Protein AF-A0A4Y4B0R4-F1 (afdb_monomer_lite)

Organism: Microbacterium maritypicum (NCBI:txid33918)

Secondary structure (DSSP, 8-state):
------S-HHHHHHHHHGGG----HHHHHHHHHHHHHH---S-SS-HHHHTTTT-

Foldseek 3Di:
DDDDDDPDPVVVVVVVCVVVDDDDPVRVVVVVVVCVVVDDDDDPDPPVVVVPPPD

Sequence (55 aa):
MPIPGTRRTVRTAENAGSTAVALSADEIADLSTLATRVGVSGDRYNPQQMAFVDR

pLDDT: mean 93.08, std 6.69, range [55.88, 98.44]

Structure (mmCIF, N/CA/C/O backbone):
data_AF-A0A4Y4B0R4-F1
#
_entry.id   AF-A0A4Y4B0R4-F1
#
loop_
_atom_site.group_PDB
_atom_site.id
_atom_site.type_symbol
_atom_site.label_atom_id
_atom_site.label_alt_id
_atom_site.label_comp_id
_atom_site.label_asym_id
_atom_site.label_entity_id
_atom_site.label_seq_id
_atom_site.pdbx_PDB_ins_code
_atom_site.Cartn_x
_atom_site.Cartn_y
_atom_site.Cartn_z
_atom_site.occupancy
_atom_site.B_iso_or_equiv
_atom_site.auth_seq_id
_atom_site.auth_comp_id
_atom_site.auth_asym_id
_atom_site.auth_atom_id
_atom_site.pdbx_PDB_model_num
ATOM 1 N N . MET A 1 1 ? -0.900 -10.544 -3.677 1.00 55.88 1 MET A N 1
ATOM 2 C CA . MET A 1 1 ? -0.139 -10.160 -2.468 1.00 55.88 1 MET A CA 1
ATOM 3 C C . MET A 1 1 ? 0.972 -9.206 -2.877 1.00 55.88 1 MET A C 1
ATOM 5 O O . MET A 1 1 ? 1.702 -9.565 -3.795 1.00 55.88 1 MET A O 1
ATOM 9 N N . PRO A 1 2 ? 1.084 -8.001 -2.286 1.00 79.81 2 PRO A N 1
ATOM 10 C CA . PRO A 1 2 ? 2.256 -7.152 -2.492 1.00 79.81 2 PRO A CA 1
ATOM 11 C C . PRO A 1 2 ? 3.508 -7.850 -1.939 1.00 79.81 2 PRO A C 1
ATOM 13 O O . PRO A 1 2 ? 3.447 -8.481 -0.887 1.00 79.81 2 PRO A O 1
ATOM 16 N N . ILE A 1 3 ? 4.637 -7.741 -2.645 1.00 85.62 3 ILE A N 1
ATOM 17 C CA . ILE A 1 3 ? 5.930 -8.313 -2.231 1.00 85.62 3 ILE A CA 1
ATOM 18 C C . ILE A 1 3 ? 6.919 -7.154 -2.025 1.00 85.62 3 ILE A C 1
ATOM 20 O O . ILE A 1 3 ? 7.702 -6.839 -2.926 1.00 85.62 3 ILE A O 1
ATOM 24 N N . PRO A 1 4 ? 6.838 -6.433 -0.892 1.00 88.62 4 PRO A N 1
ATOM 25 C CA . PRO A 1 4 ? 7.694 -5.282 -0.641 1.00 88.62 4 PRO A CA 1
ATOM 26 C C . PRO A 1 4 ? 9.148 -5.720 -0.422 1.00 88.62 4 PRO A C 1
ATOM 28 O O . PRO A 1 4 ? 9.454 -6.518 0.463 1.00 88.62 4 PRO A O 1
ATOM 31 N N . GLY A 1 5 ? 10.059 -5.179 -1.232 1.00 92.31 5 GLY A N 1
ATOM 32 C CA . GLY A 1 5 ? 11.489 -5.466 -1.151 1.00 92.31 5 GLY A CA 1
ATOM 33 C C . GLY A 1 5 ? 12.232 -4.482 -0.248 1.00 92.31 5 GLY A C 1
ATOM 34 O O . GLY A 1 5 ? 12.096 -3.270 -0.386 1.00 92.31 5 GLY A O 1
ATOM 35 N N . THR A 1 6 ? 13.070 -4.991 0.653 1.00 95.81 6 THR A N 1
ATOM 36 C CA . THR A 1 6 ? 13.984 -4.184 1.473 1.00 95.81 6 THR A CA 1
ATOM 37 C C . THR A 1 6 ? 15.217 -5.001 1.853 1.00 95.81 6 THR A C 1
ATOM 39 O O . THR A 1 6 ? 15.140 -6.215 2.013 1.00 95.81 6 THR A O 1
ATOM 42 N N . ARG A 1 7 ? 16.365 -4.332 2.018 1.00 96.25 7 ARG A N 1
ATOM 43 C CA . ARG A 1 7 ? 17.591 -4.933 2.581 1.00 96.25 7 ARG A CA 1
ATOM 44 C C . ARG A 1 7 ? 17.769 -4.655 4.076 1.00 96.25 7 ARG A C 1
ATOM 46 O O . ARG A 1 7 ? 18.654 -5.222 4.703 1.00 96.25 7 ARG A O 1
ATOM 53 N N . ARG A 1 8 ? 16.976 -3.743 4.648 1.00 98.12 8 ARG A N 1
ATOM 54 C CA . ARG A 1 8 ? 17.078 -3.345 6.060 1.00 98.12 8 ARG A CA 1
ATOM 55 C C . ARG A 1 8 ? 16.172 -4.228 6.907 1.00 98.12 8 ARG A C 1
ATOM 57 O O . ARG A 1 8 ? 14.961 -4.208 6.704 1.00 98.12 8 ARG A O 1
ATOM 64 N N . THR A 1 9 ? 16.747 -4.911 7.893 1.00 97.69 9 THR A N 1
ATOM 65 C CA . THR A 1 9 ? 16.032 -5.826 8.803 1.00 97.69 9 THR A CA 1
ATOM 66 C C . THR A 1 9 ? 14.867 -5.153 9.524 1.00 97.69 9 THR A C 1
ATOM 68 O O . THR A 1 9 ? 13.782 -5.720 9.591 1.00 97.69 9 THR A O 1
ATOM 71 N N . VAL A 1 10 ? 15.049 -3.905 9.970 1.00 98.06 10 VAL A N 1
ATOM 72 C CA . VAL A 1 10 ? 13.988 -3.110 10.615 1.00 98.06 10 VAL A CA 1
ATOM 73 C C . VAL A 1 10 ? 12.762 -2.959 9.708 1.00 98.06 10 VAL A C 1
ATOM 75 O O . VAL A 1 10 ? 11.638 -3.119 10.165 1.00 98.06 10 VAL A O 1
ATOM 78 N N . ARG A 1 11 ? 12.967 -2.726 8.405 1.00 97.31 11 ARG A N 1
ATOM 79 C CA . ARG A 1 11 ? 11.865 -2.588 7.437 1.00 97.31 11 ARG A CA 1
ATOM 80 C C . ARG A 1 11 ? 11.190 -3.923 7.139 1.00 97.31 11 ARG A C 1
ATOM 82 O O . ARG A 1 11 ? 9.997 -3.953 6.875 1.00 97.31 11 ARG A O 1
ATOM 89 N N . THR A 1 12 ? 11.932 -5.029 7.194 1.00 95.75 12 THR A N 1
ATOM 90 C CA . THR A 1 12 ? 11.342 -6.368 7.082 1.00 95.75 12 THR A CA 1
ATOM 91 C C . THR A 1 12 ? 10.389 -6.639 8.243 1.00 95.75 12 THR A C 1
ATOM 93 O O . THR A 1 12 ? 9.270 -7.087 8.012 1.00 95.75 12 THR A O 1
ATOM 96 N N . ALA A 1 13 ? 10.810 -6.329 9.473 1.00 96.50 13 ALA A N 1
ATOM 97 C CA . ALA A 1 13 ? 9.974 -6.492 10.661 1.00 96.50 13 ALA A CA 1
ATOM 98 C C . ALA A 1 13 ? 8.721 -5.602 10.605 1.00 96.50 13 ALA A C 1
ATOM 100 O O . ALA A 1 13 ? 7.623 -6.069 10.888 1.00 96.50 13 ALA A O 1
ATOM 101 N N . GLU A 1 14 ? 8.874 -4.349 10.175 1.00 96.69 14 GLU A N 1
ATOM 102 C CA . GLU A 1 14 ? 7.770 -3.404 9.974 1.00 96.69 14 GLU A CA 1
ATOM 103 C C . GLU A 1 14 ? 6.747 -3.918 8.944 1.00 96.69 14 GLU A C 1
ATOM 105 O O . GLU A 1 14 ? 5.556 -3.997 9.239 1.00 96.69 14 GLU A O 1
ATOM 110 N N . ASN A 1 15 ? 7.210 -4.364 7.769 1.00 95.25 15 ASN A N 1
ATOM 111 C CA . ASN A 1 15 ? 6.342 -4.929 6.732 1.00 95.25 15 ASN A CA 1
ATOM 112 C C . ASN A 1 15 ? 5.597 -6.175 7.227 1.00 95.25 15 ASN A C 1
ATOM 114 O O . ASN A 1 15 ? 4.409 -6.324 6.951 1.00 95.25 15 ASN A O 1
ATOM 118 N N . ALA A 1 16 ? 6.274 -7.058 7.968 1.00 94.06 16 ALA A N 1
ATOM 119 C CA . ALA A 1 16 ? 5.641 -8.235 8.557 1.00 94.06 16 ALA A CA 1
ATOM 120 C C . ALA A 1 16 ? 4.581 -7.850 9.604 1.00 94.06 16 ALA A C 1
ATOM 122 O O . ALA A 1 16 ? 3.516 -8.455 9.644 1.00 94.06 16 ALA A O 1
ATOM 123 N N . GLY A 1 17 ? 4.838 -6.814 10.407 1.00 95.19 17 GLY A N 1
ATOM 124 C CA . GLY A 1 17 ? 3.893 -6.302 11.400 1.00 95.19 17 GLY A CA 1
ATOM 125 C C . GLY A 1 17 ? 2.652 -5.630 10.804 1.00 95.19 17 GLY A C 1
ATOM 126 O O . GLY A 1 17 ? 1.623 -5.563 11.473 1.00 95.19 17 GLY A O 1
ATOM 127 N N . SER A 1 18 ? 2.707 -5.179 9.546 1.00 94.38 18 SER A N 1
ATOM 128 C CA . SER A 1 18 ? 1.580 -4.493 8.893 1.00 94.38 18 SER A CA 1
ATOM 129 C C . SER A 1 18 ? 0.301 -5.333 8.821 1.00 94.38 18 SER A C 1
ATOM 131 O O . SER A 1 18 ? -0.793 -4.778 8.814 1.00 94.38 18 SER A O 1
A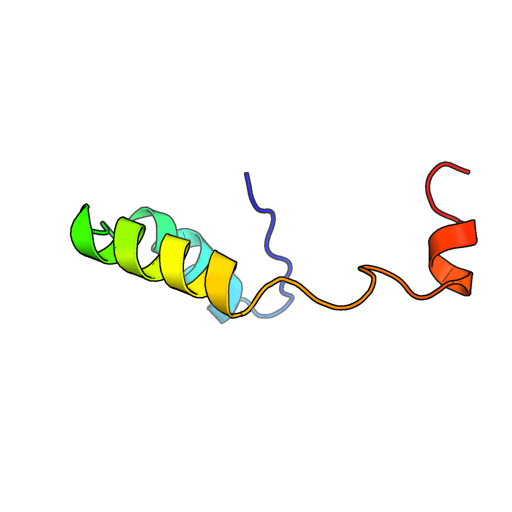TOM 133 N N . THR A 1 19 ? 0.405 -6.665 8.850 1.00 92.31 19 THR A N 1
ATOM 134 C CA . THR A 1 19 ? -0.764 -7.559 8.813 1.00 92.31 19 THR A CA 1
ATOM 135 C C . THR A 1 19 ? -1.614 -7.497 10.081 1.00 92.31 19 THR A C 1
ATOM 137 O O . THR A 1 19 ? -2.746 -7.970 10.073 1.00 92.31 19 THR A O 1
ATOM 140 N N . ALA A 1 20 ? -1.072 -6.961 11.177 1.00 96.62 20 ALA A N 1
ATOM 141 C CA . ALA A 1 20 ? -1.794 -6.769 12.431 1.00 96.62 20 ALA A CA 1
ATOM 142 C C . ALA A 1 20 ? -2.528 -5.418 12.498 1.00 96.62 20 ALA A C 1
ATOM 144 O O . ALA A 1 20 ? -3.272 -5.173 13.446 1.00 96.62 20 ALA A O 1
ATOM 145 N N . VAL A 1 21 ? -2.319 -4.535 11.517 1.00 95.62 21 VAL A N 1
ATOM 146 C CA . VAL A 1 21 ? -2.977 -3.228 11.459 1.00 95.62 21 VAL A CA 1
ATOM 147 C C . VAL A 1 21 ? -4.344 -3.396 10.805 1.00 95.62 21 VAL A C 1
ATOM 149 O O . VAL A 1 21 ? -4.446 -3.672 9.611 1.00 95.62 21 VAL A O 1
ATOM 152 N N . ALA A 1 22 ? -5.402 -3.230 11.595 1.00 96.88 22 ALA A N 1
ATOM 153 C CA . ALA A 1 22 ? -6.763 -3.186 11.085 1.00 96.88 22 ALA A CA 1
ATOM 154 C C . ALA A 1 22 ? -7.092 -1.770 10.601 1.00 96.88 22 ALA A C 1
ATOM 156 O O . ALA A 1 22 ? -6.855 -0.802 11.319 1.00 96.88 22 ALA A O 1
ATOM 157 N N . LEU A 1 23 ? -7.665 -1.677 9.402 1.00 97.19 23 LEU A N 1
ATOM 158 C CA . LEU A 1 23 ? -8.257 -0.449 8.884 1.00 97.19 23 LEU A CA 1
ATOM 159 C C . LEU A 1 23 ? -9.777 -0.564 8.951 1.00 97.19 23 LEU A C 1
ATOM 161 O O . LEU A 1 23 ? -10.349 -1.610 8.627 1.00 97.19 23 LEU A O 1
ATOM 165 N N . SER A 1 24 ? -10.423 0.516 9.365 1.00 98.38 24 SER A N 1
ATOM 166 C CA . SER A 1 24 ? -11.869 0.678 9.277 1.00 98.38 24 SER A CA 1
ATOM 167 C C . SER A 1 24 ? -12.328 0.799 7.820 1.00 98.38 24 SER A C 1
ATOM 169 O O . SER A 1 24 ? -11.544 1.070 6.906 1.00 98.38 24 SER A O 1
ATOM 171 N N . ALA A 1 25 ? -13.630 0.615 7.596 1.00 98.44 25 ALA A N 1
ATOM 172 C CA . ALA A 1 25 ? -14.223 0.786 6.272 1.00 98.44 25 ALA A CA 1
ATOM 173 C C . ALA A 1 25 ? -14.036 2.215 5.732 1.00 98.44 25 ALA A C 1
ATOM 175 O O . ALA A 1 25 ? -13.761 2.386 4.544 1.00 98.44 25 ALA A O 1
ATOM 176 N N . ASP A 1 26 ? -14.122 3.219 6.608 1.00 98.44 26 ASP A N 1
ATOM 177 C CA . ASP A 1 26 ? -13.980 4.628 6.236 1.00 98.44 26 ASP A CA 1
ATOM 178 C C . ASP A 1 26 ? -12.545 4.950 5.798 1.00 98.44 26 ASP A C 1
ATOM 180 O O . ASP A 1 26 ? -12.340 5.598 4.772 1.00 98.44 26 ASP A O 1
ATOM 184 N N . GLU A 1 27 ? -11.540 4.423 6.505 1.00 98.31 27 GLU A N 1
ATOM 185 C CA 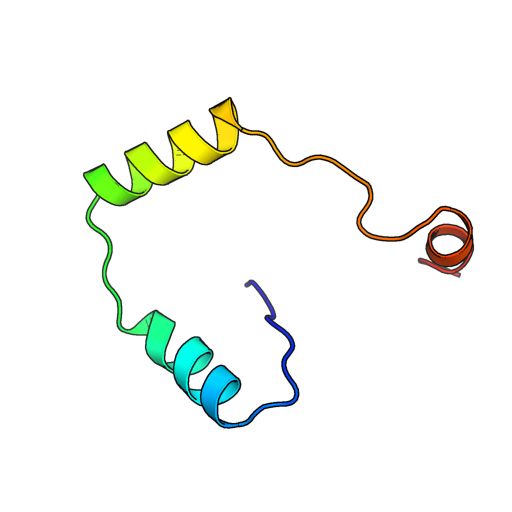. GLU A 1 27 ? -10.130 4.573 6.118 1.00 98.31 27 GLU A CA 1
ATOM 186 C C . GLU A 1 27 ? -9.835 3.910 4.768 1.00 98.31 27 GLU A C 1
ATOM 188 O O . GLU A 1 27 ? -9.140 4.484 3.928 1.00 98.31 27 GLU A O 1
ATOM 193 N N . ILE A 1 28 ? -10.392 2.721 4.511 1.00 97.50 28 ILE A N 1
ATOM 194 C CA . ILE A 1 28 ? -10.247 2.053 3.209 1.00 97.50 28 ILE A CA 1
ATOM 195 C C . ILE A 1 28 ? -10.905 2.880 2.097 1.00 97.50 28 ILE A C 1
ATOM 197 O O . ILE A 1 28 ? -10.330 3.014 1.009 1.00 97.50 28 ILE A O 1
ATOM 201 N N . ALA A 1 29 ? -12.092 3.437 2.345 1.00 98.06 29 ALA A N 1
ATOM 202 C CA . ALA A 1 29 ? -12.810 4.255 1.374 1.00 98.06 29 ALA A CA 1
ATOM 203 C C . ALA A 1 29 ? -12.046 5.546 1.040 1.00 98.06 29 ALA A C 1
ATOM 205 O O . ALA A 1 29 ? -11.932 5.909 -0.139 1.00 98.06 29 ALA A O 1
ATOM 206 N N . ASP A 1 30 ? -11.469 6.204 2.047 1.00 97.94 30 ASP A N 1
ATOM 207 C CA . ASP A 1 30 ? -10.663 7.407 1.845 1.00 97.94 30 ASP A CA 1
ATOM 208 C C . ASP A 1 30 ? -9.377 7.098 1.066 1.00 97.94 30 ASP A C 1
ATOM 210 O O . ASP A 1 30 ? -9.117 7.725 0.037 1.00 97.94 30 ASP A O 1
ATOM 214 N N . LEU A 1 31 ? -8.627 6.057 1.452 1.00 95.94 31 LEU A N 1
ATOM 215 C CA . LEU A 1 31 ? -7.414 5.630 0.738 1.00 95.94 31 LEU A CA 1
ATOM 216 C C . LEU A 1 31 ? -7.698 5.261 -0.726 1.00 95.94 31 LEU A C 1
ATOM 218 O O . LEU A 1 31 ? -6.926 5.613 -1.621 1.00 95.94 31 LEU A O 1
ATOM 222 N N . SER A 1 32 ? -8.825 4.600 -0.992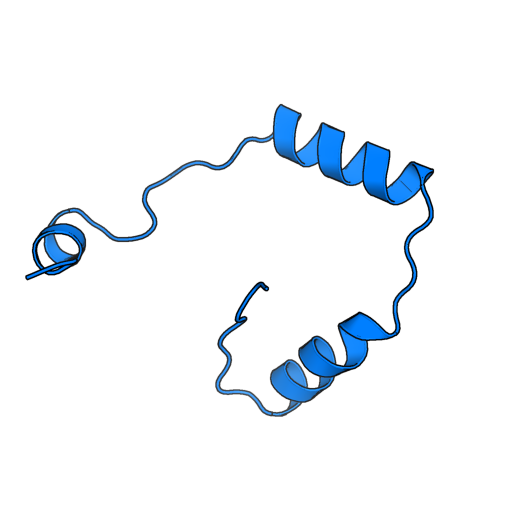 1.00 96.06 32 SER A N 1
ATOM 223 C CA . SER A 1 32 ? -9.243 4.236 -2.353 1.00 96.06 32 SER A CA 1
ATOM 224 C C . SER A 1 32 ? -9.601 5.470 -3.190 1.00 96.06 32 SER A C 1
ATOM 226 O O . SER A 1 32 ? -9.206 5.595 -4.356 1.00 96.06 32 SER A O 1
ATOM 228 N N . THR A 1 33 ? -10.301 6.430 -2.583 1.00 97.06 33 THR A N 1
ATOM 229 C CA . THR A 1 33 ? -10.645 7.710 -3.219 1.00 97.06 33 THR A CA 1
ATOM 230 C C . THR A 1 33 ? -9.396 8.550 -3.476 1.00 97.06 33 THR A C 1
ATOM 232 O O . THR A 1 33 ? -9.270 9.191 -4.522 1.00 97.06 33 THR A O 1
ATOM 235 N N . LEU A 1 34 ? -8.440 8.543 -2.546 1.00 96.06 34 LEU A N 1
ATOM 236 C CA . LEU A 1 34 ? -7.149 9.203 -2.695 1.00 96.06 34 LEU A CA 1
ATOM 237 C C . LEU A 1 34 ? -6.355 8.607 -3.860 1.00 96.06 34 LEU A C 1
ATOM 239 O O . LEU A 1 34 ? -5.892 9.361 -4.713 1.00 96.06 34 LEU A O 1
ATOM 243 N N . AL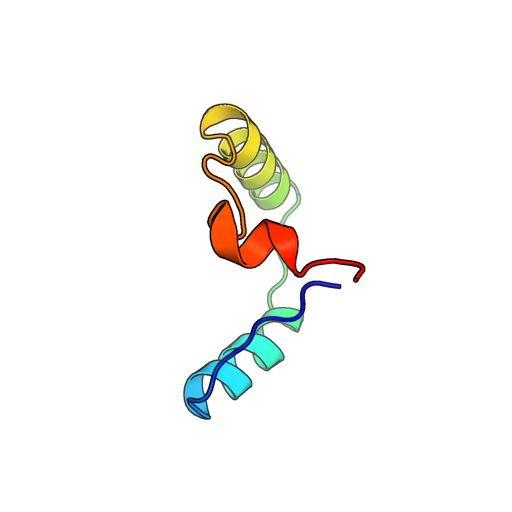A A 1 35 ? -6.254 7.278 -3.943 1.00 93.62 35 ALA A N 1
ATOM 244 C CA . ALA A 1 35 ? -5.557 6.598 -5.033 1.00 93.62 35 ALA A CA 1
ATOM 245 C C . ALA A 1 35 ? -6.155 6.949 -6.405 1.00 93.62 35 ALA A C 1
ATOM 247 O O . ALA A 1 35 ? -5.417 7.161 -7.364 1.00 93.62 35 ALA A O 1
ATOM 248 N N . THR A 1 36 ? -7.481 7.086 -6.483 1.00 94.62 36 THR A N 1
ATOM 249 C CA . THR A 1 36 ? -8.178 7.505 -7.709 1.00 94.62 36 THR A CA 1
ATOM 250 C C . THR A 1 36 ? -7.895 8.966 -8.061 1.00 94.62 36 THR A C 1
ATOM 252 O O . THR A 1 36 ? -7.653 9.281 -9.223 1.00 94.62 36 THR A O 1
ATOM 255 N N . ARG A 1 37 ? -7.906 9.867 -7.070 1.00 95.56 37 ARG A N 1
ATOM 256 C CA . ARG A 1 37 ? -7.648 11.302 -7.285 1.00 95.56 37 ARG A CA 1
ATOM 257 C C . ARG A 1 37 ? -6.206 11.596 -7.683 1.00 95.56 37 ARG A C 1
ATOM 259 O O . ARG A 1 37 ? -5.984 12.452 -8.530 1.00 95.56 37 ARG A O 1
ATOM 266 N N . VAL A 1 38 ? -5.242 10.939 -7.039 1.00 94.38 38 VAL A N 1
ATOM 267 C CA . VAL A 1 38 ? -3.809 11.168 -7.282 1.00 94.38 38 VAL A CA 1
ATOM 268 C C . VAL A 1 38 ? -3.341 10.407 -8.523 1.00 94.38 38 VAL A C 1
ATOM 270 O O . VAL A 1 38 ? -2.521 10.919 -9.282 1.00 94.38 38 VAL A O 1
ATOM 273 N N . GLY A 1 39 ? -3.889 9.211 -8.752 1.00 89.06 39 GLY A N 1
ATOM 274 C CA . GLY A 1 39 ? -3.454 8.310 -9.811 1.00 89.06 39 GLY A CA 1
ATOM 275 C C . GLY A 1 39 ? -2.068 7.712 -9.548 1.00 89.06 39 GLY A C 1
ATOM 276 O O . GLY A 1 39 ? -1.322 8.138 -8.667 1.00 89.06 39 GLY A O 1
ATOM 277 N N . VAL A 1 40 ? -1.713 6.696 -10.334 1.00 87.06 40 VAL A N 1
ATOM 278 C CA . VAL A 1 40 ? -0.343 6.173 -10.408 1.00 87.06 40 VAL A CA 1
ATOM 279 C C . VAL A 1 40 ? 0.257 6.677 -11.711 1.00 87.06 40 VAL A C 1
ATOM 281 O O . VAL A 1 40 ? -0.330 6.483 -12.773 1.00 87.06 40 VAL A O 1
ATOM 284 N N . SER A 1 41 ? 1.405 7.342 -11.633 1.00 87.75 41 SER A N 1
ATOM 285 C CA . SER A 1 41 ? 2.096 7.904 -12.791 1.00 87.75 41 SER A CA 1
ATOM 286 C C . SER A 1 41 ? 3.515 7.352 -12.916 1.00 87.75 41 SER A C 1
ATOM 288 O O . SER A 1 41 ? 4.167 7.032 -11.921 1.00 87.75 41 SER A O 1
ATOM 290 N N . GLY A 1 42 ? 3.984 7.262 -14.161 1.00 86.81 42 GLY A N 1
ATOM 291 C CA . GLY A 1 42 ? 5.305 6.742 -14.506 1.00 86.81 42 GLY A CA 1
ATOM 292 C C . GLY A 1 42 ? 5.341 5.228 -14.722 1.00 86.81 42 GLY A C 1
ATOM 293 O O . GLY A 1 42 ? 4.527 4.473 -14.188 1.00 86.81 42 GLY A O 1
ATOM 294 N N . ASP A 1 43 ? 6.310 4.795 -15.525 1.00 89.69 43 ASP A N 1
ATOM 295 C CA . ASP A 1 43 ? 6.536 3.382 -15.817 1.00 89.69 43 ASP A CA 1
ATOM 296 C C . ASP A 1 43 ? 7.282 2.691 -14.670 1.00 89.69 43 ASP A C 1
ATOM 298 O O . ASP A 1 43 ? 8.137 3.280 -14.003 1.00 89.69 43 ASP A O 1
ATOM 302 N N . ARG A 1 44 ? 6.999 1.399 -14.459 1.00 87.31 44 ARG A N 1
ATOM 303 C CA . ARG A 1 44 ? 7.694 0.588 -13.441 1.00 87.31 44 ARG A CA 1
ATOM 304 C C . ARG A 1 44 ? 9.192 0.447 -13.729 1.00 87.31 44 ARG A C 1
ATOM 306 O O . ARG A 1 44 ? 9.989 0.356 -12.797 1.00 87.31 44 ARG A O 1
ATOM 313 N N . TYR A 1 45 ? 9.550 0.401 -15.005 1.00 92.69 45 TYR A N 1
ATOM 314 C CA . TYR A 1 45 ? 10.915 0.304 -15.499 1.00 92.69 45 TYR A CA 1
ATOM 315 C C . TYR A 1 45 ? 11.100 1.307 -16.635 1.00 92.69 45 TYR A C 1
ATOM 317 O O . TYR A 1 45 ? 10.146 1.624 -17.341 1.00 92.69 45 TYR A O 1
ATOM 325 N N . ASN A 1 46 ? 12.324 1.792 -16.838 1.00 92.56 46 ASN A N 1
ATOM 326 C CA . ASN A 1 46 ? 12.605 2.650 -17.990 1.00 92.56 46 ASN A CA 1
ATOM 327 C C . ASN A 1 46 ? 12.534 1.852 -19.316 1.00 92.56 46 ASN A C 1
ATOM 329 O O . ASN A 1 46 ? 12.548 0.616 -19.286 1.00 92.56 46 ASN A O 1
ATOM 333 N N . PRO A 1 47 ? 12.499 2.518 -20.487 1.00 93.94 47 PRO A N 1
ATOM 334 C CA . PRO A 1 47 ? 12.352 1.831 -21.772 1.00 93.94 47 PRO A CA 1
ATOM 335 C C . PRO A 1 47 ? 13.418 0.757 -22.030 1.00 93.94 47 PRO A C 1
ATOM 337 O O . PRO A 1 47 ? 13.118 -0.309 -22.564 1.00 93.94 47 PRO A O 1
ATOM 340 N N . GLN A 1 48 ? 14.663 1.006 -21.613 1.00 94.44 48 GLN A N 1
ATOM 341 C CA . GLN A 1 48 ? 15.766 0.059 -21.769 1.00 94.44 48 GLN A CA 1
ATOM 342 C C . GLN A 1 48 ? 15.564 -1.200 -20.920 1.00 94.44 48 GLN A C 1
ATOM 344 O O . GLN A 1 48 ? 15.829 -2.298 -21.391 1.00 94.44 48 GLN A O 1
ATOM 349 N N . GLN A 1 49 ? 15.098 -1.055 -19.681 1.00 94.12 49 GLN A N 1
ATOM 350 C CA . GLN A 1 49 ? 14.810 -2.166 -18.773 1.00 94.12 49 GLN A CA 1
ATOM 351 C C . GLN A 1 49 ? 13.561 -2.942 -19.207 1.00 94.12 49 GLN A C 1
ATOM 353 O O . GLN A 1 49 ? 13.560 -4.169 -19.139 1.00 94.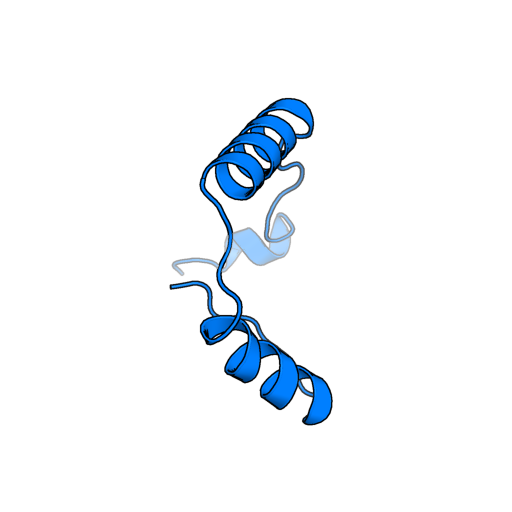12 49 GLN A O 1
ATOM 358 N N . MET A 1 50 ? 12.533 -2.251 -19.712 1.00 94.56 50 MET A N 1
ATOM 359 C CA . MET A 1 50 ? 11.331 -2.884 -20.266 1.00 94.56 50 MET A CA 1
ATOM 360 C C . MET A 1 50 ? 11.642 -3.818 -21.441 1.00 94.56 50 MET A C 1
ATOM 362 O O . MET A 1 50 ? 10.994 -4.848 -21.575 1.00 94.56 50 MET A O 1
ATOM 3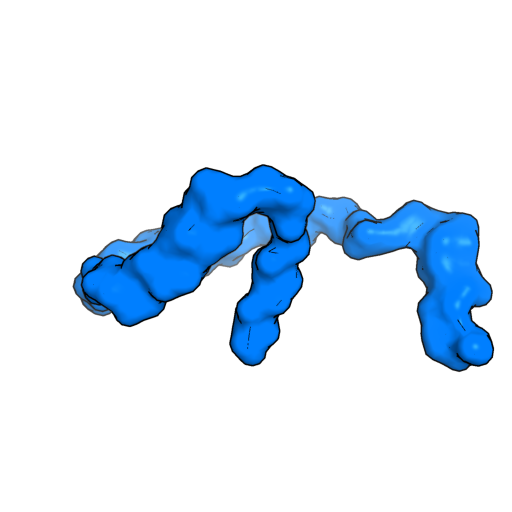66 N N . ALA A 1 51 ? 12.666 -3.521 -22.249 1.00 93.25 51 ALA A N 1
ATOM 367 C CA . ALA A 1 51 ? 13.079 -4.362 -23.380 1.00 93.25 51 ALA A CA 1
ATOM 368 C C . ALA A 1 51 ? 13.651 -5.745 -22.986 1.00 93.25 51 ALA A C 1
ATOM 370 O O . ALA A 1 51 ? 13.923 -6.572 -23.862 1.00 93.25 51 ALA A O 1
ATOM 371 N N . PHE A 1 52 ? 13.876 -5.985 -21.691 1.00 93.56 52 PHE A N 1
ATOM 372 C CA . PHE A 1 52 ? 14.333 -7.269 -21.150 1.00 93.56 52 PHE A CA 1
ATOM 373 C C . PHE A 1 52 ? 13.248 -8.021 -20.372 1.00 93.56 52 PHE A C 1
ATOM 375 O O . PHE A 1 52 ? 13.499 -9.136 -19.923 1.00 93.56 52 PHE A O 1
ATOM 382 N N . VAL A 1 53 ? 12.066 -7.432 -20.191 1.00 92.94 53 VAL A N 1
ATOM 383 C CA . VAL A 1 53 ? 10.932 -8.120 -19.568 1.00 92.94 53 VAL A CA 1
ATOM 384 C C . VAL A 1 53 ? 10.363 -9.129 -20.577 1.00 92.94 53 VAL A C 1
ATOM 386 O O . VAL A 1 53 ? 10.235 -8.804 -21.754 1.00 92.94 53 VAL A O 1
ATOM 389 N N . ASP A 1 54 ? 10.069 -10.352 -20.122 1.00 88.50 54 ASP A N 1
ATOM 390 C CA . ASP A 1 54 ? 9.519 -11.477 -20.911 1.00 88.50 54 ASP A CA 1
ATOM 391 C C . ASP A 1 54 ? 10.375 -11.967 -22.096 1.00 88.50 54 ASP A C 1
ATOM 393 O O . ASP A 1 54 ? 9.868 -12.605 -23.023 1.00 88.50 54 ASP A O 1
ATOM 397 N N . ARG A 1 55 ? 11.682 -11.687 -22.061 1.00 79.00 55 ARG A N 1
ATOM 398 C CA . ARG A 1 55 ? 12.659 -12.228 -23.011 1.00 79.00 55 ARG A CA 1
ATOM 399 C C . ARG A 1 55 ? 13.211 -13.583 -22.579 1.00 79.00 55 ARG A C 1
ATOM 401 O O . ARG A 1 55 ? 13.439 -13.765 -21.363 1.00 79.00 55 ARG A O 1
#

InterPro domains:
  IPR036812 NAD(P)-dependent oxidoreductase domain superfamily [SSF51430] (2-50)

Radius of gyration: 16.09 Å; chains: 1; bounding box: 32×24×36 Å